Protein AF-A0A932PA51-F1 (afdb_monomer)

Mean predicted aligned error: 15.01 Å

pLDDT: mean 78.16, std 14.2, range [36.31, 93.19]

Secondary structure (DSSP, 8-state):
-------EEEETTEEEEPTT----TT----------PPPPHHHHHHHHTPSPPPPHHHHHHHHHHHHTTSSPPP---TT---------

Sequence (88 aa):
MLNTAYKGIVKGSTVILEAGAALDEGTEVLVTPLTASPGSPQALLAAMTAEPHLKPEDVDELEQLIEEGKRPVSFTSAFRRKQTGGGQ

Foldseek 3Di:
DDDDDWDFDDDPNDTDTDPPDDDDPPDDDDDDDDPPDDQDPVNVVCVVPDDPDDDPVNVVVVVVCCVVVVDPDDPPDPPPDPPPDDDD

Radius of gyration: 23.17 Å; Cα contacts (8 Å, |Δi|>4): 27; chains: 1; bounding box: 51×30×55 Å

Solvent-accessible surface area (backbone atoms only — not comparable to full-atom values): 6311 Å² total; per-residue (Å²): 132,88,81,88,78,84,61,62,48,78,59,89,95,41,77,48,65,47,94,87,71,84,75,65,89,88,68,87,79,87,87,74,88,77,83,76,71,77,84,45,74,65,56,54,51,50,59,73,69,42,81,84,68,82,54,73,67,59,52,53,53,51,52,50,34,35,76,71,60,77,48,66,89,76,86,82,60,94,76,70,72,80,80,76,81,81,84,128

Structure (mmCIF, N/CA/C/O backbone):
data_AF-A0A932PA51-F1
#
_entry.id   AF-A0A932PA51-F1
#
loop_
_atom_site.group_PDB
_atom_site.id
_atom_site.type_symbol
_atom_site.label_atom_id
_atom_site.label_alt_id
_atom_site.label_comp_id
_atom_site.label_asym_id
_atom_site.label_entity_id
_atom_site.label_seq_id
_atom_site.pdbx_PDB_ins_code
_atom_site.Cartn_x
_atom_site.Cartn_y
_atom_site.Cartn_z
_atom_site.occupancy
_atom_site.B_iso_or_equiv
_atom_site.auth_seq_id
_atom_site.auth_comp_id
_atom_site.auth_asym_id
_atom_site.auth_atom_id
_atom_site.pdbx_PDB_model_num
ATOM 1 N N . MET A 1 1 ? -6.313 2.046 -25.957 1.00 39.41 1 MET A N 1
ATOM 2 C CA . MET A 1 1 ? -5.477 0.828 -25.905 1.00 39.41 1 MET A CA 1
ATOM 3 C C . MET A 1 1 ? -5.049 0.650 -24.460 1.00 39.41 1 MET A C 1
ATOM 5 O O . MET A 1 1 ? -4.642 1.635 -23.859 1.00 39.41 1 MET A O 1
ATOM 9 N N . LEU A 1 2 ? -5.243 -0.529 -23.870 1.00 47.34 2 LEU A N 1
ATOM 10 C CA . LEU A 1 2 ? -4.797 -0.802 -22.502 1.00 47.34 2 LEU A CA 1
ATOM 11 C C . LEU A 1 2 ? -3.288 -1.066 -22.558 1.00 47.34 2 LEU A C 1
ATOM 13 O O . LEU A 1 2 ? -2.871 -2.069 -23.127 1.00 47.34 2 LEU A O 1
ATOM 17 N N . ASN A 1 3 ? -2.472 -0.153 -22.028 1.00 64.12 3 ASN A N 1
ATOM 18 C CA . ASN A 1 3 ? -1.045 -0.409 -21.851 1.00 64.12 3 ASN A CA 1
ATOM 19 C C . ASN A 1 3 ? -0.881 -1.322 -20.635 1.00 64.12 3 ASN A C 1
ATOM 21 O O . ASN A 1 3 ? -0.970 -0.863 -19.496 1.00 64.12 3 ASN A O 1
ATOM 25 N N . THR A 1 4 ? -0.664 -2.613 -20.871 1.00 75.62 4 THR A N 1
ATOM 26 C CA . THR A 1 4 ? -0.285 -3.544 -19.807 1.00 75.62 4 THR A CA 1
ATOM 27 C C . THR A 1 4 ? 1.104 -3.159 -19.308 1.00 75.62 4 THR A C 1
ATOM 29 O O . THR A 1 4 ? 2.076 -3.210 -20.058 1.00 75.62 4 THR A O 1
ATOM 32 N N . ALA A 1 5 ? 1.194 -2.734 -18.050 1.00 81.38 5 ALA A N 1
ATOM 33 C CA . ALA A 1 5 ? 2.451 -2.425 -17.385 1.00 81.38 5 ALA A CA 1
ATOM 34 C C . ALA A 1 5 ? 2.791 -3.546 -16.399 1.00 81.38 5 ALA A C 1
ATOM 36 O O . ALA A 1 5 ? 1.936 -3.987 -15.632 1.00 81.38 5 ALA A O 1
ATOM 37 N N . TYR A 1 6 ? 4.047 -3.982 -16.407 1.00 86.44 6 TYR A N 1
ATOM 38 C CA . TYR A 1 6 ? 4.557 -4.997 -15.492 1.00 86.44 6 TYR A CA 1
ATOM 39 C C . TYR A 1 6 ? 5.407 -4.329 -14.416 1.00 86.44 6 TYR A C 1
ATOM 41 O O . TYR A 1 6 ? 6.207 -3.439 -14.708 1.00 86.44 6 TYR A O 1
ATOM 49 N N . LYS A 1 7 ? 5.235 -4.756 -13.164 1.00 86.19 7 LYS A N 1
ATOM 50 C CA . LYS A 1 7 ? 5.996 -4.242 -12.025 1.00 86.19 7 LYS A CA 1
ATOM 51 C C . LYS A 1 7 ? 7.077 -5.234 -11.624 1.00 86.19 7 LYS A C 1
ATOM 53 O O . LYS A 1 7 ? 6.865 -6.443 -11.641 1.00 86.19 7 LYS A O 1
ATOM 58 N N . GLY A 1 8 ? 8.234 -4.708 -11.252 1.00 88.88 8 GLY A N 1
ATOM 59 C CA . GLY A 1 8 ? 9.363 -5.498 -10.796 1.00 88.88 8 GLY A CA 1
ATOM 60 C C . GLY A 1 8 ? 10.398 -4.647 -10.079 1.00 88.88 8 GLY A C 1
ATOM 61 O O . GLY A 1 8 ? 10.269 -3.424 -9.995 1.00 88.88 8 GLY A O 1
ATOM 62 N N . ILE A 1 9 ? 11.433 -5.305 -9.569 1.00 88.81 9 ILE A N 1
ATOM 63 C CA . ILE A 1 9 ? 12.572 -4.673 -8.903 1.00 88.81 9 ILE A CA 1
ATOM 64 C C . ILE A 1 9 ? 13.867 -5.001 -9.642 1.00 88.81 9 ILE A C 1
ATOM 66 O O . ILE A 1 9 ? 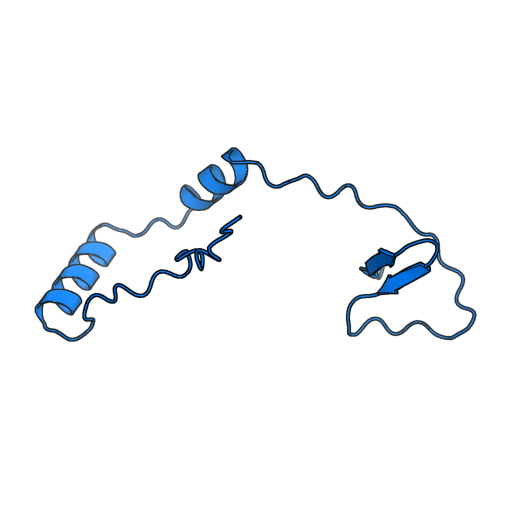14.060 -6.117 -10.123 1.00 88.81 9 ILE A O 1
ATOM 70 N N . VAL A 1 10 ? 14.779 -4.035 -9.713 1.00 90.06 10 VAL A N 1
ATOM 71 C CA . VAL A 1 10 ? 16.129 -4.265 -10.241 1.00 90.06 10 VAL A CA 1
ATOM 72 C C . VAL A 1 10 ? 16.981 -4.908 -9.146 1.00 90.06 10 VAL A C 1
ATOM 74 O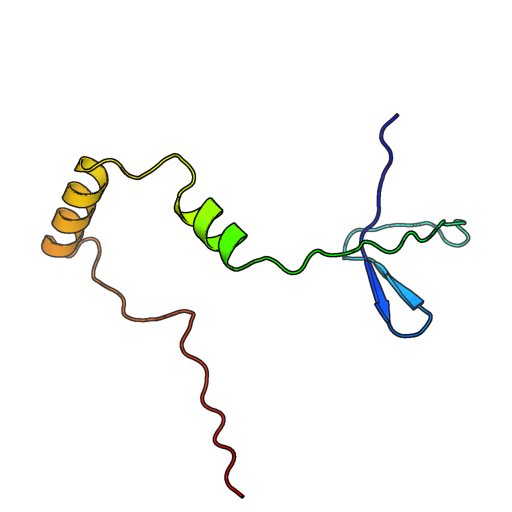 O . VAL A 1 10 ? 17.108 -4.360 -8.050 1.00 90.06 10 VAL A O 1
ATOM 77 N N . LYS A 1 11 ? 17.591 -6.059 -9.439 1.00 88.75 11 LYS A N 1
ATOM 78 C CA . LYS A 1 11 ? 18.579 -6.729 -8.586 1.00 88.75 11 LYS A CA 1
ATOM 79 C C . LYS A 1 11 ? 19.863 -6.938 -9.388 1.00 88.75 11 LYS A C 1
ATOM 81 O O . LYS A 1 11 ? 19.957 -7.854 -10.201 1.00 88.75 11 LYS A O 1
ATOM 86 N N . GLY A 1 12 ? 20.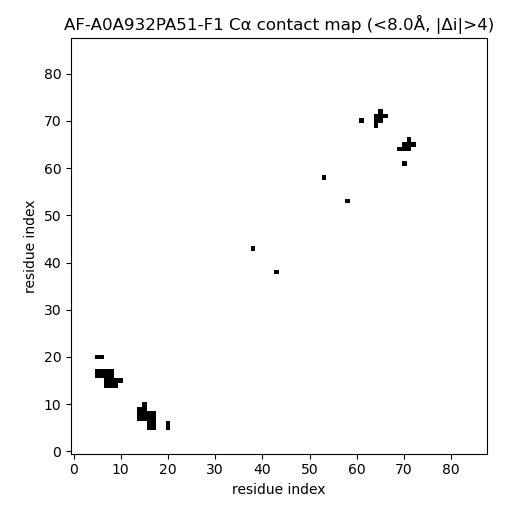853 -6.074 -9.161 1.00 87.69 12 GLY A N 1
ATOM 87 C CA . GLY A 1 12 ? 22.056 -6.030 -9.995 1.00 87.69 12 GLY A CA 1
ATOM 88 C C . GLY A 1 12 ? 21.711 -5.555 -11.407 1.00 87.69 12 GLY A C 1
ATOM 89 O O . GLY A 1 12 ? 21.176 -4.462 -11.564 1.00 87.69 12 GLY A O 1
ATOM 90 N N . SER A 1 13 ? 21.985 -6.382 -12.417 1.00 87.31 13 SER A N 1
ATOM 91 C CA . SER A 1 13 ? 21.662 -6.115 -13.828 1.00 87.31 13 SER A CA 1
ATOM 92 C C . SER A 1 13 ? 20.372 -6.790 -14.314 1.00 87.31 13 SER A C 1
ATOM 94 O O . SER A 1 13 ? 20.085 -6.754 -15.506 1.00 87.31 13 SER A O 1
ATOM 96 N N . THR A 1 14 ? 19.606 -7.423 -13.420 1.00 88.69 14 THR A N 1
ATOM 97 C CA . THR A 1 14 ? 18.399 -8.187 -13.771 1.00 88.69 14 THR A CA 1
ATOM 98 C C . THR A 1 14 ? 17.153 -7.537 -13.178 1.00 88.69 14 THR A C 1
ATOM 100 O O . THR A 1 14 ? 17.155 -7.131 -12.015 1.00 88.69 14 THR A O 1
ATOM 103 N N . VAL A 1 15 ? 16.067 -7.473 -13.952 1.00 89.88 15 VAL A N 1
ATOM 104 C CA . VAL A 1 15 ? 14.738 -7.078 -13.462 1.00 89.88 15 VAL A CA 1
ATOM 105 C C . VAL A 1 15 ? 13.979 -8.329 -13.021 1.00 89.88 15 VAL A C 1
ATOM 107 O O . VAL A 1 15 ? 13.798 -9.253 -13.808 1.00 89.88 15 VAL A O 1
ATOM 110 N N . ILE A 1 16 ? 13.536 -8.363 -11.766 1.00 90.00 16 ILE A N 1
ATOM 111 C CA . ILE A 1 16 ? 12.701 -9.432 -11.209 1.00 90.00 16 ILE A CA 1
ATOM 112 C C . ILE A 1 16 ? 11.265 -8.920 -11.167 1.00 90.00 16 ILE A C 1
ATOM 114 O O . ILE A 1 16 ? 10.973 -7.983 -10.424 1.00 90.00 16 ILE A O 1
ATOM 118 N N . LEU A 1 17 ? 10.382 -9.514 -11.964 1.00 90.06 17 LEU A N 1
ATOM 119 C CA . LEU A 1 17 ? 8.968 -9.143 -12.004 1.00 90.06 17 LEU A CA 1
ATOM 120 C C . LEU A 1 17 ? 8.213 -9.695 -10.785 1.00 90.06 17 LEU A C 1
ATOM 122 O O . LEU A 1 17 ? 8.561 -10.749 -10.249 1.00 90.06 17 LEU A O 1
ATOM 126 N N . GLU A 1 18 ? 7.190 -8.969 -10.331 1.00 85.56 18 GLU A N 1
ATOM 127 C CA . GLU A 1 18 ? 6.285 -9.428 -9.272 1.00 85.56 18 GLU A CA 1
ATOM 128 C C . GLU A 1 18 ? 5.465 -10.648 -9.741 1.00 85.56 18 GLU A C 1
ATOM 130 O O . GLU A 1 18 ? 5.249 -10.864 -10.937 1.00 85.56 18 GLU A O 1
ATOM 135 N N . ALA A 1 19 ? 5.020 -11.475 -8.790 1.00 73.69 19 ALA A N 1
ATOM 136 C CA . ALA A 1 19 ? 4.314 -12.719 -9.085 1.00 73.69 19 ALA A CA 1
ATOM 137 C C . ALA A 1 19 ? 3.054 -12.473 -9.939 1.00 73.69 19 ALA A C 1
ATOM 139 O O . ALA A 1 19 ? 2.243 -11.606 -9.626 1.00 73.69 19 ALA A O 1
ATOM 140 N N . GLY A 1 20 ? 2.892 -13.263 -11.005 1.00 70.06 20 GLY A N 1
ATOM 141 C CA . GLY A 1 20 ? 1.763 -13.170 -11.942 1.00 70.06 20 GLY A CA 1
ATOM 142 C C . GLY A 1 20 ? 2.073 -12.441 -13.254 1.00 70.06 20 GLY A C 1
ATOM 143 O O . GLY A 1 20 ? 1.265 -12.499 -14.178 1.00 70.06 20 GLY A O 1
ATOM 144 N N . ALA A 1 21 ? 3.244 -11.812 -13.382 1.00 77.38 21 ALA A N 1
ATOM 145 C CA . ALA A 1 21 ? 3.730 -11.312 -14.663 1.00 77.38 21 ALA A CA 1
ATOM 146 C C . ALA A 1 21 ? 4.221 -12.478 -15.542 1.00 77.38 21 ALA A C 1
ATOM 148 O O . ALA A 1 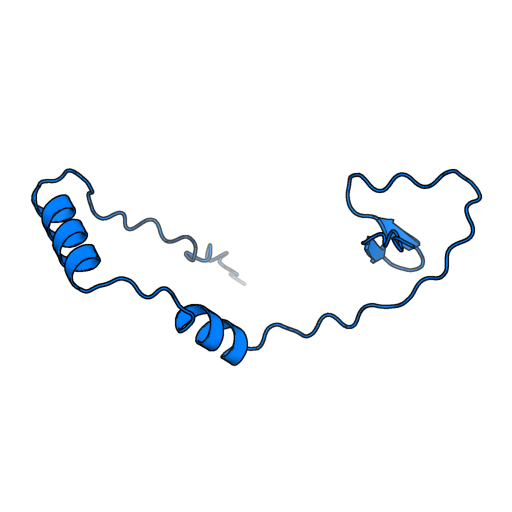21 ? 5.293 -13.030 -15.299 1.00 77.38 21 ALA A O 1
ATOM 149 N N . ALA A 1 22 ? 3.442 -12.853 -16.557 1.00 79.19 22 ALA A N 1
ATOM 150 C CA . ALA A 1 22 ? 3.859 -13.800 -17.587 1.00 79.19 22 ALA A CA 1
ATOM 151 C C . ALA A 1 22 ? 4.261 -13.022 -18.847 1.00 79.19 22 ALA A C 1
ATOM 153 O O . ALA A 1 22 ? 3.422 -12.374 -19.474 1.00 79.19 22 ALA A O 1
ATOM 154 N N . LEU A 1 23 ? 5.552 -13.059 -19.173 1.00 84.19 23 LEU A N 1
ATOM 155 C CA . LEU A 1 23 ? 6.100 -12.607 -20.447 1.00 84.19 23 LEU A CA 1
ATOM 156 C C . LEU A 1 23 ? 6.694 -13.823 -21.149 1.00 84.19 23 LEU A C 1
ATOM 158 O O . LEU A 1 23 ? 7.398 -14.608 -20.510 1.00 84.19 23 LEU A O 1
ATOM 162 N N . ASP A 1 24 ? 6.417 -13.961 -22.440 1.00 88.69 24 ASP A N 1
ATOM 163 C CA . ASP A 1 24 ? 6.971 -15.049 -23.237 1.00 88.69 24 ASP A CA 1
ATOM 164 C C . ASP A 1 24 ? 8.477 -14.852 -23.443 1.00 88.69 24 ASP A C 1
ATOM 166 O O . ASP A 1 24 ? 8.987 -13.723 -23.497 1.00 88.69 24 ASP A O 1
ATOM 170 N N . GLU A 1 25 ? 9.202 -15.961 -23.570 1.00 85.12 25 GLU A N 1
ATOM 171 C CA . GLU A 1 25 ? 10.636 -15.931 -23.841 1.00 85.12 25 GLU A CA 1
ATOM 172 C C . GLU A 1 25 ? 10.929 -15.170 -25.145 1.00 85.12 25 GLU A C 1
ATOM 174 O O . GLU A 1 25 ? 10.256 -15.352 -26.157 1.00 85.12 25 GLU A O 1
ATOM 179 N N . GLY A 1 26 ? 11.939 -14.295 -25.115 1.00 89.62 26 GLY A N 1
ATOM 180 C CA . GLY A 1 26 ? 12.318 -13.466 -26.263 1.00 89.62 26 GLY A CA 1
ATOM 181 C C . GLY A 1 26 ? 11.506 -12.178 -26.431 1.00 89.62 26 GLY A C 1
ATOM 182 O O . GLY A 1 26 ? 11.762 -11.432 -27.373 1.00 89.62 26 GLY A O 1
ATOM 183 N N . THR A 1 27 ? 10.568 -11.872 -25.528 1.00 88.25 27 THR A N 1
ATOM 184 C CA . THR A 1 27 ? 9.842 -10.592 -25.554 1.00 88.25 27 THR A CA 1
ATOM 185 C C . THR A 1 27 ? 10.799 -9.419 -25.318 1.00 88.25 27 THR A C 1
ATOM 187 O O . THR A 1 27 ? 11.387 -9.289 -24.243 1.00 88.25 27 THR A O 1
ATOM 190 N N . GLU A 1 28 ? 10.927 -8.529 -26.304 1.00 88.00 28 GLU A N 1
ATOM 191 C CA . GLU A 1 28 ? 11.639 -7.261 -26.135 1.00 88.00 28 GLU A CA 1
ATOM 192 C C . GLU A 1 28 ? 10.834 -6.311 -25.244 1.00 88.00 28 GLU A C 1
ATOM 194 O O . GLU A 1 28 ? 9.644 -6.074 -25.462 1.00 88.00 28 GLU A O 1
ATOM 199 N N . VAL A 1 29 ? 11.491 -5.743 -24.232 1.00 86.88 29 VAL A N 1
ATOM 200 C CA . VAL A 1 29 ? 10.858 -4.833 -23.274 1.00 86.88 29 VAL A CA 1
ATOM 201 C C . VAL A 1 29 ? 11.681 -3.568 -23.087 1.00 86.88 29 VAL A C 1
ATOM 203 O O . VAL A 1 29 ? 12.909 -3.599 -23.022 1.00 86.88 29 VAL A O 1
ATOM 206 N N . LEU A 1 30 ? 10.986 -2.441 -22.940 1.00 87.81 30 LEU A N 1
ATOM 207 C CA . LEU A 1 30 ? 11.582 -1.183 -22.509 1.00 87.81 30 LEU A CA 1
ATOM 208 C C . LEU A 1 30 ? 11.432 -1.053 -20.992 1.00 87.81 30 LEU A C 1
ATOM 210 O O . LEU A 1 30 ? 10.319 -1.028 -20.470 1.00 87.81 30 LEU A O 1
ATOM 214 N N . VAL A 1 31 ? 12.551 -0.932 -20.280 1.00 88.62 31 VAL A N 1
ATOM 215 C CA . VAL A 1 31 ? 12.546 -0.734 -18.826 1.00 88.62 31 VAL A CA 1
ATOM 216 C C . VAL A 1 31 ? 12.571 0.759 -18.521 1.00 88.62 31 VAL A C 1
ATOM 218 O O . VAL A 1 31 ? 13.545 1.447 -18.817 1.00 88.62 31 VAL A O 1
ATOM 221 N N . THR A 1 32 ? 11.508 1.267 -17.898 1.00 88.38 32 THR A N 1
ATOM 222 C CA . THR A 1 32 ? 11.454 2.640 -17.380 1.00 88.38 32 THR A CA 1
ATOM 223 C C . THR A 1 32 ? 11.551 2.608 -15.854 1.00 88.38 32 THR A C 1
ATOM 225 O O . THR A 1 32 ? 10.641 2.083 -15.209 1.00 88.38 32 THR A O 1
ATOM 228 N N . PRO A 1 33 ? 12.629 3.143 -15.250 1.00 85.75 33 PRO A N 1
ATOM 229 C CA . PRO A 1 33 ? 12.730 3.244 -13.801 1.00 85.75 33 PRO A CA 1
ATOM 230 C C . PRO A 1 33 ? 11.565 4.056 -13.235 1.00 85.75 33 PRO A C 1
ATOM 232 O O . PRO A 1 33 ? 11.339 5.196 -13.636 1.00 85.75 33 PRO A O 1
ATOM 235 N N . LEU A 1 34 ? 10.838 3.474 -12.284 1.00 82.50 34 LEU A N 1
ATOM 236 C CA . LEU A 1 34 ? 9.823 4.202 -11.537 1.00 82.50 34 LEU A CA 1
ATOM 237 C C . LEU A 1 34 ? 10.492 4.889 -10.352 1.00 82.50 34 LEU A C 1
ATOM 239 O O . LEU A 1 34 ? 11.035 4.231 -9.463 1.00 82.50 34 LEU A O 1
ATOM 243 N N . THR A 1 35 ? 10.431 6.217 -10.312 1.00 76.19 35 THR A N 1
ATOM 244 C CA . THR A 1 35 ? 10.778 6.968 -9.108 1.00 76.19 35 THR A CA 1
ATOM 245 C C . THR A 1 35 ? 9.682 6.729 -8.077 1.00 76.19 35 THR A C 1
ATOM 247 O O . THR A 1 35 ? 8.650 7.397 -8.078 1.00 76.19 35 THR A O 1
ATOM 250 N N . ALA A 1 36 ? 9.881 5.745 -7.200 1.00 65.12 36 ALA A N 1
ATOM 251 C CA . ALA A 1 36 ? 9.062 5.627 -6.006 1.00 65.12 36 ALA A CA 1
ATOM 252 C C . ALA A 1 36 ? 9.337 6.866 -5.150 1.00 65.12 36 ALA A C 1
ATOM 254 O O . ALA A 1 36 ? 10.432 7.014 -4.611 1.00 65.12 36 ALA A O 1
ATOM 255 N N . SER A 1 37 ? 8.366 7.775 -5.063 1.00 65.75 37 SER A N 1
ATOM 256 C CA . SER A 1 37 ? 8.444 8.865 -4.098 1.00 65.75 37 SER A CA 1
ATOM 257 C C . SER A 1 37 ? 8.390 8.231 -2.710 1.00 65.75 37 SER A C 1
ATOM 259 O O . SER A 1 37 ? 7.399 7.550 -2.417 1.00 65.75 37 SER A O 1
ATOM 261 N N . PRO A 1 38 ? 9.430 8.368 -1.866 1.00 64.50 38 PRO A N 1
ATOM 262 C CA . PRO A 1 38 ? 9.322 7.954 -0.479 1.00 64.50 38 PRO A CA 1
ATOM 263 C C . PRO A 1 38 ? 8.067 8.603 0.101 1.00 64.50 38 PRO A C 1
ATOM 265 O O . PRO A 1 38 ? 7.880 9.813 -0.041 1.00 64.50 38 PRO A O 1
ATOM 268 N N . GLY A 1 39 ? 7.181 7.802 0.698 1.00 67.94 39 GLY A N 1
ATOM 269 C CA . GLY A 1 39 ? 5.996 8.349 1.348 1.00 67.94 39 GLY A CA 1
ATOM 270 C C . GLY A 1 39 ? 6.432 9.432 2.331 1.00 67.94 39 GLY A C 1
ATOM 271 O O . GLY A 1 39 ? 7.340 9.213 3.134 1.00 67.94 39 GLY A O 1
ATOM 272 N N . SER A 1 40 ? 5.843 10.621 2.236 1.00 77.00 40 SER A N 1
ATOM 273 C CA . SER A 1 40 ? 6.161 11.696 3.167 1.00 77.00 40 SER A CA 1
ATOM 274 C C . SER A 1 40 ? 5.361 11.507 4.460 1.00 77.00 40 SER A C 1
ATOM 276 O O . SER A 1 40 ? 4.231 11.011 4.416 1.00 77.00 40 SER A O 1
ATOM 278 N N . PRO A 1 41 ? 5.881 11.932 5.624 1.00 78.75 41 PRO A N 1
ATOM 279 C CA . PRO A 1 41 ? 5.070 12.033 6.838 1.00 78.75 41 PRO A CA 1
ATOM 280 C C . PRO A 1 41 ? 3.766 12.812 6.601 1.00 78.75 41 PRO A C 1
ATOM 282 O O . PRO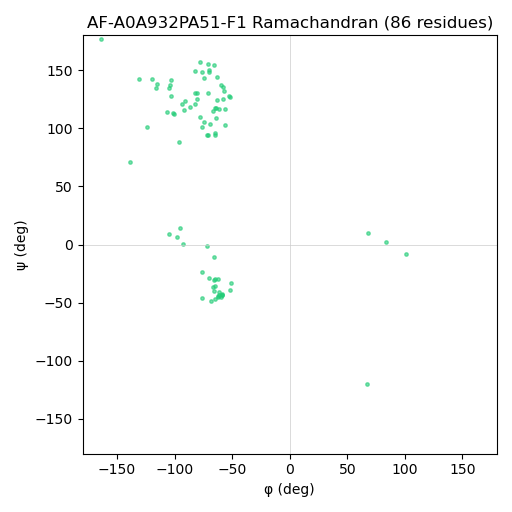 A 1 41 ? 2.724 12.475 7.151 1.00 78.75 41 PRO A O 1
ATOM 285 N N . GLN A 1 42 ? 3.803 13.808 5.713 1.00 79.38 42 GLN A N 1
ATOM 286 C CA . GLN A 1 42 ? 2.641 14.584 5.291 1.00 79.38 42 GLN A CA 1
ATOM 287 C C . GLN A 1 42 ? 1.609 13.739 4.533 1.00 79.38 42 GLN A C 1
ATOM 289 O O . GLN A 1 42 ? 0.419 13.956 4.724 1.00 79.38 42 GLN A O 1
ATOM 294 N N . ALA A 1 43 ? 2.028 12.765 3.719 1.00 80.69 43 ALA A N 1
ATOM 295 C CA . ALA A 1 43 ? 1.111 11.848 3.042 1.00 80.69 43 ALA A CA 1
ATOM 296 C C . ALA A 1 43 ? 0.387 10.931 4.039 1.00 80.69 43 ALA A C 1
ATOM 298 O O . ALA A 1 43 ? -0.800 10.661 3.870 1.00 80.69 43 ALA A O 1
ATOM 299 N N . LEU A 1 44 ? 1.074 10.502 5.104 1.00 80.44 44 LEU A N 1
ATOM 300 C CA . LEU A 1 44 ? 0.444 9.747 6.187 1.00 80.44 44 LEU A CA 1
ATOM 301 C C . LEU A 1 44 ? -0.589 10.603 6.931 1.00 80.44 44 LEU A C 1
ATOM 303 O O . LEU A 1 44 ? -1.712 10.155 7.135 1.00 80.44 44 LEU A O 1
ATOM 307 N N . LEU A 1 45 ? -0.233 11.841 7.287 1.00 84.06 45 LEU A N 1
ATOM 308 C CA . LEU A 1 45 ? -1.161 12.775 7.929 1.00 84.06 45 LEU A CA 1
ATOM 309 C C . LEU A 1 45 ? -2.374 13.060 7.039 1.00 84.06 45 LEU A C 1
ATOM 311 O O . LEU A 1 45 ? -3.499 12.984 7.518 1.00 84.06 45 LEU A O 1
ATOM 315 N N . ALA A 1 46 ? -2.155 13.304 5.745 1.00 82.56 46 ALA A N 1
ATOM 316 C CA . ALA A 1 46 ? -3.227 13.527 4.782 1.00 82.56 46 ALA A CA 1
ATOM 317 C C . ALA A 1 46 ? -4.187 12.332 4.709 1.00 82.56 46 ALA A C 1
ATOM 319 O O . ALA A 1 46 ? -5.400 12.529 4.702 1.00 82.56 46 ALA A O 1
ATOM 320 N N . ALA A 1 47 ? -3.656 11.104 4.715 1.00 83.88 47 ALA A N 1
ATOM 321 C CA . ALA A 1 47 ? -4.462 9.888 4.748 1.00 83.88 47 ALA A CA 1
ATOM 322 C C . ALA A 1 47 ? -5.239 9.731 6.066 1.00 83.88 47 ALA A C 1
ATOM 324 O O . ALA A 1 47 ? -6.402 9.349 6.035 1.00 83.88 47 ALA A O 1
ATOM 325 N N . MET A 1 48 ? -4.637 10.062 7.215 1.00 83.44 48 MET A N 1
ATOM 326 C CA . MET A 1 48 ? -5.329 10.043 8.514 1.00 83.44 48 MET A CA 1
ATOM 327 C C . MET A 1 48 ? -6.460 11.075 8.596 1.00 83.44 48 MET A C 1
ATOM 329 O O . MET A 1 48 ? -7.429 10.863 9.316 1.00 83.44 48 MET A O 1
ATOM 333 N N . THR A 1 49 ? -6.335 12.188 7.872 1.00 83.69 49 THR A N 1
ATOM 334 C CA . THR A 1 49 ? -7.355 13.241 7.800 1.00 83.69 49 THR A CA 1
ATOM 335 C C . THR A 1 49 ? -8.324 13.071 6.632 1.00 83.69 49 THR A 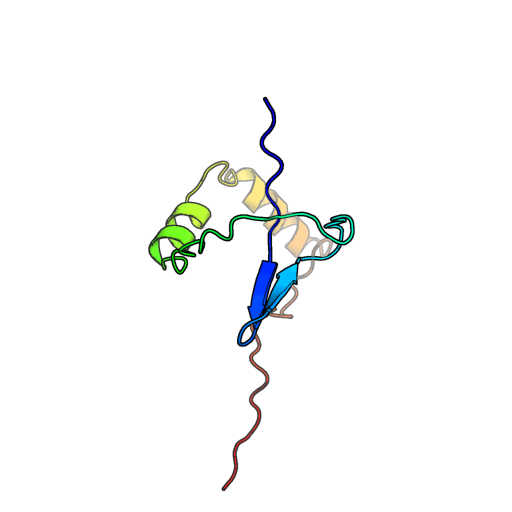C 1
ATOM 337 O O . THR A 1 49 ? -9.190 13.924 6.454 1.00 83.69 49 THR A O 1
ATOM 340 N N . ALA A 1 50 ? -8.192 12.024 5.816 1.00 82.00 50 ALA A N 1
ATOM 341 C CA . ALA A 1 50 ? -9.080 11.800 4.683 1.00 82.00 50 ALA A CA 1
ATOM 342 C C . ALA A 1 50 ? -10.457 11.305 5.153 1.00 82.00 50 ALA A C 1
ATOM 344 O O . ALA A 1 50 ? -10.566 10.540 6.107 1.00 82.00 50 ALA A O 1
ATOM 345 N N . GLU A 1 51 ? -11.506 11.746 4.466 1.00 79.94 51 GLU A N 1
ATOM 346 C CA . GLU A 1 51 ? -12.866 11.261 4.683 1.00 79.94 51 GLU A CA 1
ATOM 347 C C . GLU A 1 51 ? -13.045 9.808 4.184 1.00 79.94 51 GLU A C 1
ATOM 349 O O . GLU A 1 51 ? -12.343 9.383 3.259 1.00 79.94 51 GLU A O 1
ATOM 354 N N . PRO A 1 52 ? -14.012 9.049 4.735 1.00 73.94 52 PRO A N 1
ATOM 355 C CA . PRO A 1 52 ? -14.961 9.474 5.762 1.00 73.94 52 PRO A CA 1
ATOM 356 C C . PRO A 1 52 ? -14.361 9.392 7.168 1.00 73.94 52 PRO A C 1
ATOM 358 O O . PRO A 1 52 ? -13.821 8.363 7.575 1.00 73.94 52 PRO A O 1
ATOM 361 N N . HIS A 1 53 ? -14.490 10.481 7.927 1.00 78.19 53 HIS A N 1
ATOM 362 C CA . HIS A 1 53 ? -14.239 10.440 9.364 1.00 78.19 53 HIS A CA 1
ATOM 363 C C . HIS A 1 53 ? -15.347 9.644 10.047 1.00 78.19 53 HIS A C 1
ATOM 365 O O . HIS A 1 53 ? -16.495 9.650 9.599 1.00 78.19 53 HIS A O 1
ATOM 371 N N . LEU A 1 54 ? -14.991 8.975 11.142 1.00 83.38 54 LEU A N 1
ATOM 372 C CA . LEU A 1 54 ? -15.983 8.408 12.047 1.00 83.38 54 LEU A CA 1
ATOM 373 C C . LEU A 1 54 ? -16.864 9.539 12.571 1.00 83.38 54 LEU A C 1
ATOM 375 O O . LEU A 1 54 ? -16.368 10.622 12.907 1.00 83.38 54 LEU A O 1
ATOM 379 N N . LYS A 1 55 ? -18.164 9.289 12.628 1.00 87.50 55 LYS A N 1
ATOM 380 C CA . LYS A 1 55 ? -19.087 10.203 13.280 1.00 87.50 55 LYS A CA 1
ATOM 381 C C . LYS A 1 55 ? -18.986 10.014 14.799 1.00 87.50 55 LYS A C 1
ATOM 383 O O . LYS A 1 55 ? -18.568 8.944 15.242 1.00 87.50 55 LYS A O 1
ATOM 388 N N . PRO A 1 56 ? -19.361 11.015 15.613 1.00 85.94 56 PRO A N 1
ATOM 389 C CA . PRO A 1 56 ? -19.353 10.876 17.069 1.00 85.94 56 PRO A CA 1
ATOM 390 C C . PRO A 1 56 ? -20.102 9.629 17.561 1.00 85.94 56 PRO A C 1
ATOM 392 O O . PRO A 1 56 ? -19.593 8.919 18.421 1.00 85.94 56 PRO A O 1
ATOM 395 N N . GLU A 1 57 ? -21.237 9.294 16.940 1.00 91.81 57 GLU A N 1
ATOM 396 C CA . GLU A 1 57 ? -22.023 8.107 17.290 1.00 91.81 57 GLU A CA 1
ATOM 397 C C . GLU A 1 57 ? -21.276 6.774 17.092 1.00 91.81 57 GLU A C 1
ATOM 399 O O . GLU A 1 57 ? -21.518 5.824 17.835 1.00 91.81 57 GLU A O 1
ATOM 404 N N . ASP A 1 58 ? -20.337 6.703 16.142 1.00 90.25 58 ASP A N 1
ATOM 405 C CA . ASP A 1 58 ? -19.526 5.501 15.916 1.00 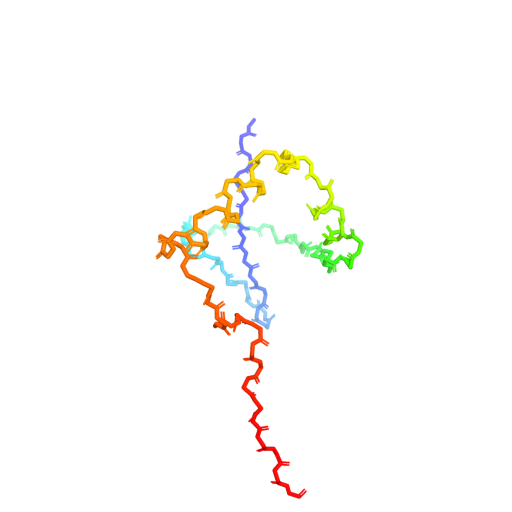90.25 58 ASP A CA 1
ATOM 406 C C . ASP A 1 58 ? -18.536 5.279 17.079 1.00 90.25 58 ASP A C 1
ATOM 408 O O . ASP A 1 58 ? -18.142 4.146 17.373 1.00 90.25 58 ASP A O 1
ATOM 412 N N . VAL A 1 59 ? -18.113 6.367 17.738 1.00 88.44 59 VAL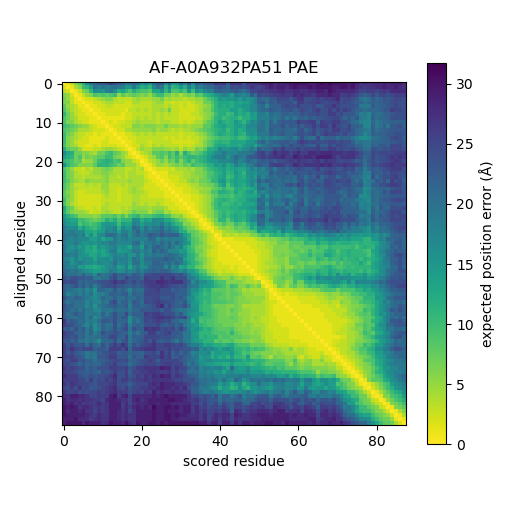 A N 1
ATOM 413 C CA . VAL A 1 59 ? -17.236 6.325 18.918 1.00 88.44 59 VAL A CA 1
ATOM 414 C C . VAL A 1 59 ? -18.033 5.900 20.145 1.00 88.44 59 VAL A C 1
ATOM 416 O O . VAL A 1 59 ? -17.594 4.995 20.854 1.00 88.44 59 VAL A O 1
ATOM 419 N N . ASP A 1 60 ? -19.218 6.478 20.342 1.00 91.75 60 ASP A N 1
ATOM 420 C CA . ASP A 1 60 ? -20.110 6.127 21.452 1.00 91.75 60 ASP A CA 1
ATOM 421 C C . ASP A 1 60 ? -20.488 4.633 21.415 1.00 91.75 60 ASP A C 1
ATOM 423 O O . ASP A 1 60 ? -20.425 3.938 22.433 1.00 91.75 60 ASP A O 1
ATOM 427 N N . GLU A 1 61 ? -20.810 4.097 20.229 1.00 93.19 61 GLU A N 1
ATOM 428 C CA . GLU A 1 61 ? -21.087 2.665 20.052 1.00 93.19 61 GLU A CA 1
ATOM 429 C C . GLU A 1 61 ? -19.865 1.805 20.411 1.00 93.19 61 GLU A C 1
ATOM 431 O O . GLU A 1 61 ? -19.987 0.775 21.083 1.00 93.19 61 GLU A O 1
ATOM 436 N N . LEU A 1 62 ? -18.667 2.214 19.983 1.00 90.69 62 LEU A N 1
ATOM 437 C CA . LEU A 1 62 ? -17.440 1.487 20.298 1.00 90.69 62 LEU A CA 1
ATOM 438 C C . LEU A 1 62 ? -17.178 1.446 21.809 1.00 90.69 62 LEU A C 1
ATOM 440 O O . LEU A 1 62 ? -16.827 0.381 22.325 1.00 90.69 62 LEU A O 1
ATOM 444 N N . GLU A 1 63 ? -17.339 2.572 22.502 1.00 90.50 63 GLU A N 1
ATOM 445 C CA . GLU A 1 63 ? -17.158 2.664 23.954 1.00 90.50 63 GLU A CA 1
ATOM 446 C C . GLU A 1 63 ? -18.157 1.770 24.692 1.00 90.50 63 GLU A C 1
ATOM 448 O O . GLU A 1 63 ? -17.748 0.957 25.527 1.00 90.50 63 GLU A O 1
ATOM 453 N N . GLN A 1 64 ? -19.431 1.796 24.294 1.00 92.88 64 GLN A N 1
ATOM 454 C CA . GLN A 1 64 ? -20.449 0.915 24.863 1.00 92.88 64 GLN A CA 1
ATOM 455 C C . GLN A 1 64 ? -20.093 -0.572 24.680 1.00 92.88 64 GLN A C 1
ATOM 457 O O . GLN A 1 64 ? -20.201 -1.372 25.612 1.00 92.88 64 GLN A O 1
ATOM 462 N N . LEU A 1 65 ? -19.621 -0.970 23.495 1.00 91.75 65 LEU A N 1
ATOM 463 C CA . LEU A 1 65 ? -19.221 -2.358 23.235 1.00 91.75 65 LEU A CA 1
ATOM 464 C C . LEU A 1 65 ? -17.999 -2.797 24.059 1.00 91.75 65 LEU A C 1
ATOM 466 O O . LEU A 1 65 ? -17.872 -3.989 24.375 1.00 91.75 65 LEU A O 1
ATOM 470 N N . ILE A 1 66 ? -17.096 -1.868 24.388 1.00 90.12 66 ILE A N 1
ATOM 471 C CA . ILE A 1 66 ? -15.968 -2.121 25.293 1.00 90.12 66 ILE A CA 1
ATOM 472 C C . ILE A 1 66 ? -16.488 -2.347 26.718 1.00 90.12 66 ILE A C 1
ATOM 474 O O . ILE A 1 66 ? -16.112 -3.346 27.338 1.00 90.12 66 ILE A O 1
ATOM 478 N N . GLU A 1 67 ? -17.366 -1.474 27.218 1.00 91.00 67 GLU A N 1
ATOM 479 C CA . GLU A 1 67 ? -17.954 -1.575 28.563 1.00 91.00 67 GLU A CA 1
ATOM 480 C C . GLU A 1 67 ? -18.763 -2.863 28.754 1.00 91.00 67 GLU A C 1
ATOM 482 O O . GLU A 1 67 ? -18.640 -3.540 29.776 1.00 91.00 67 GLU A O 1
ATOM 487 N N . GLU A 1 68 ? -19.529 -3.263 27.739 1.00 93.12 68 GLU A N 1
ATOM 488 C CA . GLU A 1 68 ? -20.307 -4.506 27.739 1.00 93.12 68 GLU A CA 1
ATOM 489 C C . GLU A 1 68 ? -19.437 -5.772 27.602 1.00 93.12 68 GLU A C 1
ATOM 491 O O . GLU A 1 68 ? -19.958 -6.890 27.567 1.00 93.12 68 GLU A O 1
ATOM 496 N N . GLY A 1 69 ? -18.113 -5.628 27.476 1.00 86.94 69 GLY A N 1
ATOM 497 C CA . GLY A 1 69 ? -17.180 -6.742 27.301 1.00 86.94 69 GLY A CA 1
ATOM 498 C C . GLY A 1 69 ? -17.313 -7.462 25.954 1.00 86.94 69 GLY A C 1
ATOM 499 O O . GLY A 1 69 ? -16.695 -8.508 25.752 1.00 86.94 69 GLY A O 1
ATOM 500 N N . LYS A 1 70 ? -18.092 -6.912 25.014 1.00 88.69 70 LYS A N 1
ATOM 501 C CA . LYS A 1 70 ? -18.285 -7.460 23.661 1.00 88.69 70 LYS A CA 1
ATOM 502 C C . LYS A 1 70 ? -17.087 -7.187 22.756 1.00 88.69 70 LYS A C 1
ATOM 504 O O . LYS A 1 70 ? -16.869 -7.917 21.789 1.00 88.69 70 LYS A O 1
ATOM 509 N N . ARG A 1 71 ? -16.301 -6.152 23.068 1.00 81.62 71 ARG A N 1
ATOM 510 C CA . ARG A 1 71 ? -15.100 -5.772 22.318 1.00 81.62 71 ARG A CA 1
ATOM 511 C C . ARG A 1 71 ? -13.961 -5.367 23.268 1.00 81.62 71 ARG A C 1
ATOM 513 O O . ARG A 1 71 ? -13.634 -4.192 23.367 1.00 81.62 71 ARG A O 1
ATOM 520 N N . PRO A 1 72 ? -13.357 -6.320 23.999 1.00 77.50 72 PRO A N 1
ATOM 521 C CA . PRO A 1 72 ? -12.337 -6.007 24.996 1.00 77.50 72 PRO A CA 1
ATOM 522 C C . PRO A 1 72 ? -11.096 -5.367 24.360 1.00 77.50 72 PRO A C 1
ATOM 524 O O . PRO A 1 72 ? -10.675 -5.738 23.261 1.00 77.50 72 PRO A O 1
ATOM 527 N N . VAL A 1 73 ? -10.483 -4.421 25.074 1.00 77.88 73 VAL A N 1
ATOM 528 C CA . VAL A 1 73 ? -9.270 -3.727 24.619 1.00 77.88 73 VAL A CA 1
ATOM 529 C C . VAL A 1 73 ? -8.119 -4.728 24.480 1.00 77.88 73 VAL A C 1
ATOM 531 O O . VAL A 1 73 ? -7.758 -5.412 25.438 1.00 77.88 73 VAL A O 1
ATOM 534 N N . SER A 1 74 ? -7.508 -4.792 23.294 1.00 76.69 74 SER A N 1
ATOM 535 C CA . SER A 1 74 ? -6.288 -5.571 23.061 1.00 76.69 74 SER A CA 1
ATOM 536 C C . SER A 1 74 ? -5.062 -4.663 23.011 1.00 76.69 74 SER A C 1
ATOM 538 O O . SER A 1 74 ? -4.999 -3.721 22.225 1.00 76.69 74 SER A O 1
ATOM 540 N N . PHE A 1 75 ? -4.043 -4.990 23.808 1.00 73.38 75 PHE A N 1
ATOM 541 C CA . PHE A 1 75 ? -2.763 -4.271 23.844 1.00 73.38 75 PHE A CA 1
ATOM 542 C C . PHE A 1 75 ? -1.684 -4.904 22.951 1.00 73.38 75 PHE A C 1
ATOM 544 O O . PHE A 1 75 ? -0.496 -4.582 23.068 1.00 73.38 75 PHE A O 1
ATOM 551 N N . THR A 1 76 ? -2.058 -5.815 22.048 1.00 70.50 76 THR A N 1
ATOM 552 C CA . THR A 1 76 ? -1.134 -6.343 21.037 1.00 70.50 76 THR A CA 1
ATOM 553 C C . THR A 1 76 ? -0.855 -5.268 19.989 1.00 70.50 76 THR A C 1
ATOM 555 O O . THR A 1 76 ? -1.609 -5.112 19.032 1.00 70.50 76 THR A O 1
ATOM 558 N N . SER A 1 77 ? 0.223 -4.503 20.161 1.00 60.84 77 SER A N 1
ATOM 559 C CA . SER A 1 77 ? 0.628 -3.511 19.166 1.00 60.84 77 SER A CA 1
ATOM 560 C C . SER A 1 77 ? 1.386 -4.164 18.006 1.00 60.84 77 SER A C 1
ATOM 562 O O . SER A 1 77 ? 2.365 -4.885 18.205 1.00 60.84 77 SER A O 1
ATOM 564 N N . ALA A 1 78 ? 0.984 -3.845 16.773 1.00 64.56 78 ALA A N 1
ATOM 565 C CA . ALA A 1 78 ? 1.713 -4.223 15.555 1.00 64.56 78 ALA A CA 1
ATOM 566 C C . ALA A 1 78 ? 3.092 -3.532 15.440 1.00 64.56 78 ALA A C 1
ATOM 568 O O . ALA A 1 78 ? 3.917 -3.906 14.612 1.00 64.56 78 ALA A O 1
ATOM 569 N N . PHE A 1 79 ? 3.356 -2.537 16.295 1.00 61.69 79 PHE A N 1
ATOM 570 C CA . PHE A 1 79 ? 4.574 -1.725 16.300 1.00 61.69 79 PHE A CA 1
ATOM 571 C C . PHE A 1 79 ? 5.552 -2.075 17.429 1.00 61.69 79 PHE A C 1
ATOM 573 O O . PHE A 1 79 ? 6.532 -1.353 17.630 1.00 61.69 79 PHE A O 1
ATOM 580 N N . ARG A 1 80 ? 5.339 -3.171 18.178 1.00 61.69 80 ARG A N 1
ATOM 581 C CA . ARG A 1 80 ? 6.359 -3.665 19.116 1.00 61.69 80 ARG A CA 1
ATOM 582 C C . ARG A 1 80 ? 7.591 -4.117 18.327 1.00 61.69 80 ARG A C 1
ATOM 584 O O . ARG A 1 80 ? 7.678 -5.245 17.848 1.00 61.69 80 ARG A O 1
ATOM 591 N N . ARG A 1 81 ? 8.573 -3.223 18.205 1.00 59.06 81 ARG A N 1
ATOM 592 C CA . ARG A 1 81 ? 9.899 -3.543 17.676 1.00 59.06 81 ARG A CA 1
ATOM 593 C C . ARG A 1 81 ? 10.522 -4.595 18.598 1.00 59.06 81 ARG A C 1
ATOM 595 O O . ARG A 1 81 ? 10.757 -4.323 19.773 1.00 59.06 81 ARG A O 1
ATOM 602 N N . LYS A 1 82 ? 10.788 -5.794 18.070 1.00 54.41 82 LYS A N 1
ATOM 603 C CA . LYS A 1 82 ? 11.648 -6.791 18.718 1.00 54.41 82 LYS A CA 1
ATOM 604 C C . LYS A 1 82 ? 12.995 -6.107 18.965 1.00 54.41 82 LYS A C 1
ATOM 606 O O . LYS A 1 82 ? 13.744 -5.885 18.020 1.00 54.41 82 LYS A O 1
ATOM 611 N N . GLN A 1 83 ? 13.270 -5.697 20.203 1.00 53.97 83 GLN A N 1
ATOM 612 C CA . GLN A 1 83 ? 14.607 -5.268 20.598 1.00 53.97 83 GLN A CA 1
ATOM 613 C C . GLN A 1 83 ? 15.510 -6.496 20.483 1.00 53.97 83 GLN A C 1
ATOM 615 O O . GLN A 1 83 ? 15.561 -7.341 21.372 1.00 53.97 83 GLN A O 1
ATOM 620 N N . THR A 1 84 ? 16.179 -6.646 19.346 1.00 47.47 84 THR A N 1
ATOM 621 C CA . THR A 1 84 ? 17.367 -7.487 19.258 1.00 47.47 84 THR A CA 1
ATOM 622 C C . THR A 1 84 ? 18.454 -6.774 20.044 1.00 47.47 84 THR A C 1
ATOM 624 O O . THR A 1 84 ? 18.976 -5.756 19.592 1.00 47.47 84 THR A O 1
ATOM 627 N N . GLY A 1 85 ? 18.726 -7.265 21.253 1.00 42.53 85 GLY A N 1
ATOM 628 C CA . GLY A 1 85 ? 19.861 -6.828 22.051 1.00 42.53 85 GLY A CA 1
ATOM 629 C C . GLY A 1 85 ? 21.150 -7.018 21.258 1.00 42.53 85 GLY A C 1
ATOM 630 O O . GLY A 1 85 ? 21.496 -8.137 20.892 1.00 42.53 85 GLY A O 1
ATOM 631 N N . GLY A 1 86 ? 21.830 -5.912 20.972 1.00 36.31 86 GLY A N 1
ATOM 632 C CA . GLY A 1 86 ? 23.223 -5.901 20.553 1.00 36.31 86 GLY A CA 1
ATOM 633 C C . GLY A 1 86 ? 24.069 -5.633 21.784 1.00 36.31 86 GLY A C 1
ATOM 634 O O . GLY A 1 86 ? 24.312 -4.479 22.115 1.00 36.31 86 GLY A O 1
ATOM 635 N N . GLY A 1 87 ? 24.440 -6.698 22.491 1.00 43.31 87 GLY A N 1
ATOM 636 C CA . GLY A 1 87 ? 25.589 -6.664 23.381 1.00 43.31 87 GLY A CA 1
ATOM 637 C C . GLY A 1 87 ? 26.841 -6.895 22.548 1.00 43.31 87 GLY A C 1
ATOM 638 O O . GLY A 1 87 ? 26.936 -7.921 21.873 1.00 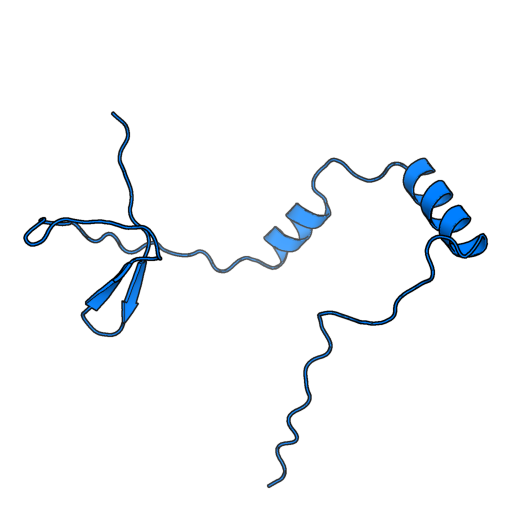43.31 87 GLY A O 1
ATOM 639 N N . GLN A 1 88 ? 27.750 -5.928 22.586 1.00 38.94 88 GLN A N 1
ATOM 640 C CA . GLN A 1 88 ? 29.200 -6.101 22.577 1.00 38.94 88 GLN A CA 1
ATOM 641 C C . GLN A 1 88 ? 29.820 -4.814 23.114 1.00 38.94 88 GLN A C 1
ATOM 643 O O . GLN A 1 88 ? 29.396 -3.733 22.648 1.00 38.94 88 GLN A O 1
#

Nearest PDB structures (foldseek):
  8oir-assembly1_AY  TM=2.421E-01  e=9.649E+00  Homo sapiens